Protein AF-E2AQS5-F1 (afdb_monomer_lite)

Sequence (65 aa):
HSLMCKPTEAILTPKQLFDWGRSAMKTIETFFYSQTEHDRCQRFLNRRFKDAPAVPEILKNHSFI

Structure (mmCIF, N/CA/C/O backbone):
data_AF-E2AQS5-F1
#
_entry.id   AF-E2AQS5-F1
#
loop_
_atom_site.group_PDB
_atom_site.id
_atom_site.type_symbol
_atom_site.label_atom_id
_atom_site.label_alt_id
_atom_site.label_comp_id
_atom_site.label_asym_id
_atom_site.label_entity_id
_atom_site.label_seq_id
_atom_site.pdbx_PDB_ins_code
_atom_site.Cartn_x
_atom_site.Cartn_y
_atom_site.Cartn_z
_atom_site.occupancy
_atom_site.B_iso_or_equiv
_at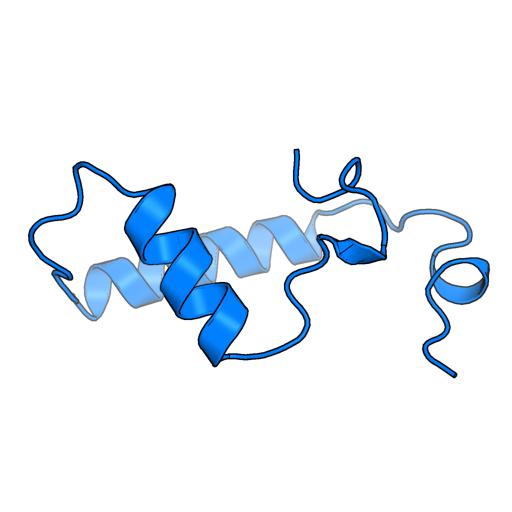om_site.auth_seq_id
_atom_site.auth_comp_id
_atom_site.auth_asym_id
_atom_site.auth_atom_id
_atom_site.pdbx_PDB_model_num
ATOM 1 N N . HIS A 1 1 ? 4.601 11.114 -5.166 1.00 43.12 1 HIS A N 1
ATOM 2 C CA . HIS A 1 1 ? 5.698 11.466 -4.240 1.00 43.12 1 HIS A CA 1
ATOM 3 C C . HIS A 1 1 ? 6.660 10.314 -3.958 1.00 43.12 1 HIS A C 1
ATOM 5 O O . HIS A 1 1 ? 7.843 10.542 -4.126 1.00 43.12 1 HIS A O 1
ATOM 11 N N . SER A 1 2 ? 6.215 9.091 -3.630 1.00 46.25 2 SER A N 1
ATOM 12 C CA . SER A 1 2 ? 7.144 7.971 -3.346 1.00 46.25 2 SER A CA 1
ATOM 13 C C . SER A 1 2 ? 8.084 7.593 -4.511 1.00 46.25 2 SER A C 1
ATOM 15 O O . SER A 1 2 ? 9.269 7.403 -4.278 1.00 46.25 2 SER A O 1
ATOM 17 N N . LEU A 1 3 ? 7.605 7.580 -5.763 1.00 48.47 3 LEU A N 1
ATOM 18 C CA . LEU A 1 3 ? 8.419 7.225 -6.946 1.00 48.47 3 LEU A CA 1
ATOM 19 C C . LEU A 1 3 ? 9.418 8.312 -7.398 1.00 48.47 3 LEU A C 1
ATOM 21 O O . LEU A 1 3 ? 10.177 8.084 -8.329 1.00 48.47 3 LEU A O 1
ATOM 25 N N . MET A 1 4 ? 9.392 9.496 -6.775 1.00 56.25 4 MET A N 1
ATOM 26 C CA . MET A 1 4 ? 10.251 10.645 -7.116 1.00 56.25 4 MET A CA 1
ATOM 27 C C . MET A 1 4 ? 11.219 11.000 -5.974 1.00 56.25 4 MET A C 1
ATOM 29 O O . MET A 1 4 ? 11.936 11.994 -6.064 1.00 56.25 4 MET A O 1
ATOM 33 N N . CYS A 1 5 ? 11.209 10.236 -4.876 1.00 57.88 5 CYS A N 1
ATOM 34 C CA . CYS A 1 5 ? 12.141 10.437 -3.771 1.00 57.88 5 CYS A CA 1
ATOM 35 C C . CYS A 1 5 ? 13.541 9.973 -4.168 1.00 57.88 5 CYS A C 1
ATOM 37 O O . CYS A 1 5 ? 13.706 9.006 -4.916 1.00 57.88 5 CYS A O 1
ATOM 39 N N . LYS A 1 6 ? 14.561 10.658 -3.644 1.00 66.06 6 LYS A N 1
ATOM 40 C CA . LYS A 1 6 ? 15.950 10.233 -3.835 1.00 66.06 6 LYS A CA 1
ATOM 41 C C . LYS A 1 6 ? 16.127 8.828 -3.239 1.00 66.06 6 LYS A C 1
ATOM 43 O O . LYS A 1 6 ? 15.509 8.541 -2.215 1.00 66.06 6 LYS A O 1
ATOM 48 N N . PRO A 1 7 ? 17.000 7.970 -3.797 1.00 63.97 7 PRO A N 1
ATOM 49 C CA . PRO A 1 7 ? 17.242 6.628 -3.254 1.00 63.97 7 PRO A CA 1
ATOM 50 C C . PRO A 1 7 ? 17.616 6.627 -1.762 1.00 63.97 7 PRO A C 1
ATOM 52 O O . PRO A 1 7 ? 17.248 5.720 -1.025 1.00 63.97 7 PRO A O 1
ATOM 55 N N . THR A 1 8 ? 18.284 7.685 -1.296 1.00 69.38 8 THR A N 1
ATOM 56 C CA . THR A 1 8 ? 18.656 7.906 0.112 1.00 69.38 8 THR A CA 1
ATOM 57 C C . THR A 1 8 ? 17.471 8.168 1.045 1.00 69.38 8 THR A C 1
ATOM 59 O O . THR A 1 8 ? 17.611 8.067 2.258 1.00 69.38 8 THR A O 1
ATOM 62 N N . GLU A 1 9 ? 16.315 8.529 0.494 1.00 66.06 9 GLU A N 1
ATOM 63 C CA . GLU A 1 9 ? 15.065 8.816 1.208 1.00 66.06 9 GLU A CA 1
ATOM 64 C C . GLU A 1 9 ? 14.033 7.694 1.013 1.00 66.06 9 GLU A C 1
ATOM 66 O O . GLU A 1 9 ? 12.880 7.818 1.430 1.00 66.06 9 GLU A O 1
ATOM 71 N N . ALA A 1 10 ? 14.429 6.598 0.359 1.00 68.94 10 ALA A N 1
ATOM 72 C CA . ALA A 1 10 ? 13.562 5.454 0.163 1.00 68.94 10 ALA A CA 1
ATOM 73 C C . ALA A 1 10 ? 13.217 4.804 1.511 1.0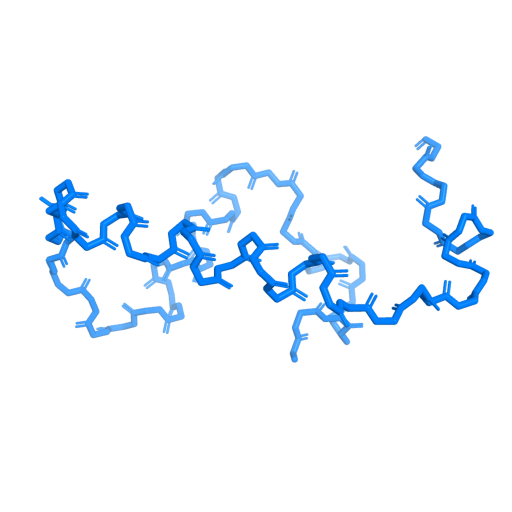0 68.94 10 ALA A C 1
ATOM 75 O O . ALA A 1 10 ? 14.054 4.636 2.402 1.00 68.94 10 ALA A O 1
ATOM 76 N N . ILE A 1 11 ? 11.955 4.408 1.647 1.00 72.50 11 ILE A N 1
ATOM 77 C CA . ILE A 1 11 ? 11.467 3.662 2.801 1.00 72.50 11 ILE A CA 1
ATOM 78 C C . ILE A 1 11 ? 11.846 2.197 2.587 1.00 72.50 11 ILE A C 1
ATOM 80 O O . ILE A 1 11 ? 11.121 1.454 1.929 1.00 72.50 11 ILE A O 1
ATOM 84 N N . LEU A 1 12 ? 13.010 1.802 3.101 1.00 76.44 12 LEU A N 1
ATOM 85 C CA . LEU A 1 12 ? 13.582 0.470 2.871 1.00 76.44 12 LEU A CA 1
ATOM 86 C C . LEU A 1 12 ? 13.397 -0.476 4.061 1.00 76.44 12 LEU A C 1
ATOM 88 O O . LEU A 1 12 ? 13.558 -1.684 3.923 1.00 76.44 12 LEU A O 1
ATOM 92 N N . THR A 1 13 ? 13.052 0.058 5.234 1.00 77.50 13 THR A N 1
ATOM 93 C CA . THR A 1 13 ? 12.891 -0.724 6.465 1.00 77.50 13 THR A CA 1
ATOM 94 C C . THR A 1 13 ? 11.526 -0.496 7.116 1.00 77.50 13 THR A C 1
ATOM 96 O O . THR A 1 13 ? 10.964 0.600 7.010 1.00 77.50 13 THR A O 1
ATOM 99 N N . PRO A 1 14 ? 11.005 -1.482 7.876 1.00 73.94 14 PRO A N 1
ATOM 100 C CA . PRO A 1 14 ? 9.764 -1.320 8.637 1.00 73.94 14 PRO A CA 1
ATOM 101 C C . PRO A 1 14 ? 9.786 -0.116 9.590 1.00 73.94 14 PRO A C 1
ATOM 103 O O . PRO A 1 14 ? 8.780 0.573 9.739 1.00 73.94 14 PRO A O 1
ATOM 106 N N . LYS A 1 15 ? 10.945 0.189 10.191 1.00 76.81 15 LYS A N 1
ATOM 107 C CA . LYS A 1 15 ? 11.117 1.359 11.064 1.00 76.81 15 LYS A CA 1
ATOM 108 C C . LYS A 1 15 ? 10.953 2.670 10.294 1.00 76.81 15 LYS A C 1
ATOM 110 O O . LYS A 1 15 ? 10.219 3.546 10.737 1.00 76.81 15 LYS A O 1
ATOM 115 N N . GLN A 1 16 ? 11.598 2.796 9.134 1.00 77.25 16 GLN A N 1
ATOM 116 C CA . GLN A 1 16 ? 11.442 3.976 8.278 1.00 77.25 16 GLN A CA 1
ATOM 117 C C . GLN A 1 16 ? 9.999 4.132 7.791 1.00 77.25 16 GLN A C 1
ATOM 119 O O . GLN A 1 16 ? 9.514 5.256 7.697 1.00 77.25 16 GLN A O 1
ATOM 124 N N . LEU A 1 17 ? 9.301 3.022 7.523 1.00 78.06 17 LEU A N 1
ATOM 125 C CA . LEU A 1 17 ? 7.893 3.046 7.128 1.00 78.06 17 LEU A CA 1
ATOM 126 C C . LEU A 1 17 ? 7.009 3.567 8.258 1.00 78.06 17 LEU A C 1
ATOM 128 O O . LEU A 1 17 ? 6.149 4.412 8.021 1.00 78.06 17 LEU A O 1
ATOM 132 N N . PHE A 1 18 ? 7.250 3.096 9.480 1.00 77.12 18 PHE A N 1
ATOM 133 C CA . PHE A 1 18 ? 6.543 3.566 10.664 1.00 77.12 18 PHE A CA 1
ATOM 134 C C . PHE A 1 18 ? 6.806 5.054 10.931 1.00 77.12 18 PHE A C 1
ATOM 136 O O . PHE A 1 18 ? 5.863 5.823 11.103 1.00 77.12 18 PHE A O 1
ATOM 143 N N . ASP A 1 19 ? 8.072 5.478 10.907 1.00 79.94 19 ASP A N 1
ATOM 144 C CA . ASP A 1 19 ? 8.466 6.867 11.160 1.00 79.94 19 ASP A CA 1
ATOM 145 C C . ASP A 1 19 ? 7.904 7.821 10.090 1.00 79.94 19 ASP A C 1
ATOM 147 O O . ASP A 1 19 ? 7.369 8.887 10.418 1.00 79.94 19 ASP A O 1
ATOM 151 N N . TRP A 1 20 ? 7.961 7.421 8.813 1.00 81.06 20 TRP A N 1
ATOM 152 C CA . TRP A 1 20 ? 7.333 8.155 7.715 1.00 81.06 20 TRP A CA 1
ATOM 153 C C . TRP A 1 20 ? 5.815 8.210 7.877 1.00 81.06 20 TRP A C 1
ATOM 155 O O . TRP A 1 20 ? 5.240 9.292 7.790 1.00 81.06 20 TRP A O 1
ATOM 165 N N . GLY A 1 21 ? 5.174 7.075 8.165 1.00 77.56 21 GLY A N 1
ATOM 166 C CA . GLY A 1 21 ? 3.731 6.985 8.370 1.00 77.56 21 GLY A CA 1
ATOM 167 C C . GLY A 1 21 ? 3.269 7.908 9.492 1.00 77.56 21 GLY A C 1
ATOM 168 O O . GLY A 1 21 ? 2.355 8.698 9.290 1.00 77.56 21 GLY A O 1
ATOM 169 N N . ARG A 1 22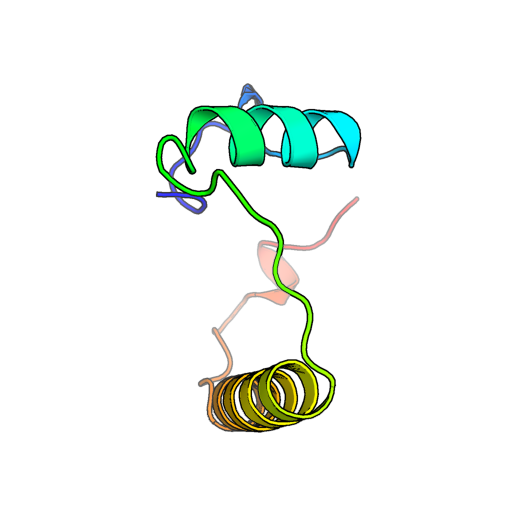 ? 3.969 7.904 10.630 1.00 75.56 22 ARG A N 1
ATOM 170 C CA . ARG A 1 22 ? 3.695 8.794 11.767 1.00 75.56 22 ARG A CA 1
ATOM 171 C C . ARG A 1 22 ? 3.849 10.278 11.412 1.00 75.56 22 ARG A C 1
ATOM 173 O O . ARG A 1 22 ? 3.082 11.103 11.892 1.00 75.56 22 ARG A O 1
ATOM 180 N N . SER A 1 23 ? 4.839 10.629 10.590 1.00 76.56 23 SER A N 1
ATOM 181 C CA . SER A 1 23 ? 5.097 12.015 10.165 1.00 76.56 23 SER A CA 1
ATOM 182 C C . SER A 1 23 ? 4.114 12.511 9.095 1.00 76.56 23 SER A C 1
ATOM 184 O O . SER A 1 23 ? 3.686 13.667 9.123 1.00 76.56 23 SER A O 1
ATOM 186 N N . ALA A 1 24 ? 3.754 11.643 8.148 1.00 75.81 24 AL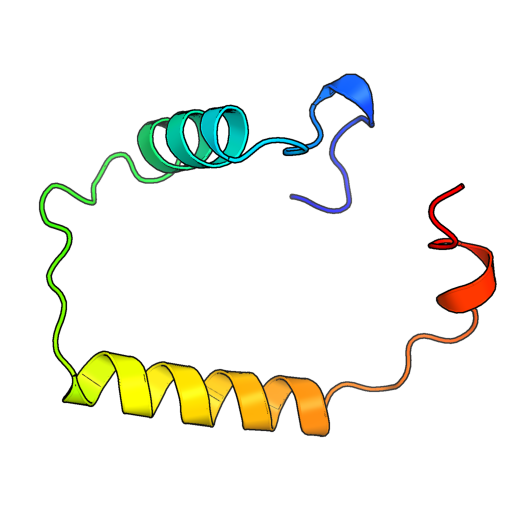A A N 1
ATOM 187 C CA . ALA A 1 24 ? 2.872 11.956 7.027 1.00 75.81 24 ALA A CA 1
ATOM 188 C C . ALA A 1 24 ? 1.390 11.932 7.431 1.00 75.81 24 ALA A C 1
ATOM 190 O O . ALA A 1 24 ? 0.608 12.758 6.963 1.00 75.81 24 ALA A O 1
ATOM 191 N N . MET A 1 25 ? 1.008 11.027 8.332 1.00 71.44 25 MET A N 1
ATOM 192 C CA . MET A 1 25 ? -0.365 10.842 8.805 1.00 71.44 25 MET A CA 1
ATOM 193 C C . MET A 1 25 ? -0.616 11.657 10.084 1.00 71.44 25 MET A C 1
ATOM 195 O O . MET A 1 25 ? -1.002 11.107 11.112 1.00 71.44 25 MET A O 1
ATOM 199 N N . LYS A 1 26 ? -0.395 12.979 10.032 1.00 65.19 26 LYS A N 1
ATOM 200 C CA . LYS A 1 26 ? -0.501 13.881 11.203 1.00 65.19 26 LYS A CA 1
ATOM 201 C C . LYS A 1 26 ? -1.880 13.895 11.882 1.00 65.19 26 LYS A C 1
ATOM 203 O O . LYS A 1 26 ? -1.988 14.385 12.997 1.00 65.19 26 LYS A O 1
ATOM 208 N N . THR A 1 27 ? -2.913 13.393 11.210 1.00 61.12 27 THR A N 1
ATOM 209 C CA . THR A 1 27 ? -4.313 13.379 11.661 1.00 61.12 27 THR A CA 1
ATOM 210 C C . THR A 1 27 ? -4.856 11.987 11.983 1.00 61.12 27 THR A C 1
ATOM 212 O O . THR A 1 27 ? -6.014 11.874 12.379 1.00 61.12 27 THR A O 1
ATOM 215 N N . ILE A 1 28 ? -4.067 10.915 11.834 1.00 62.66 28 ILE A N 1
ATOM 216 C CA . ILE A 1 28 ? -4.514 9.574 12.236 1.00 62.66 28 ILE A CA 1
ATOM 217 C C . ILE A 1 28 ? -4.178 9.383 13.715 1.00 62.66 28 ILE A C 1
ATOM 219 O O . ILE A 1 28 ? -3.120 8.875 14.074 1.00 62.66 28 ILE A O 1
ATOM 223 N N . GLU A 1 29 ? -5.089 9.822 14.578 1.00 60.31 29 GLU A N 1
ATOM 224 C CA . GLU A 1 29 ? -4.987 9.640 16.034 1.00 60.31 29 GLU A CA 1
ATOM 225 C C . GLU A 1 29 ? -5.421 8.235 16.476 1.00 60.31 29 GLU A C 1
ATOM 227 O O . GLU A 1 29 ? -5.084 7.779 17.567 1.00 60.31 29 GLU A O 1
ATOM 232 N N . THR A 1 30 ? -6.145 7.515 15.617 1.00 56.88 30 THR A N 1
ATOM 233 C CA . THR A 1 30 ? -6.644 6.166 15.885 1.00 56.88 30 THR A CA 1
ATOM 234 C C . THR A 1 30 ? -6.450 5.269 14.671 1.00 56.88 30 THR A C 1
ATOM 236 O O . THR A 1 30 ? -7.008 5.494 13.599 1.00 56.88 30 THR A O 1
ATOM 239 N N . PHE A 1 31 ? -5.685 4.196 14.857 1.00 58.91 31 PHE A N 1
ATOM 240 C CA . PHE A 1 31 ? -5.715 3.050 13.957 1.00 58.91 31 PHE A CA 1
ATOM 241 C C . PHE A 1 31 ? -6.977 2.243 14.275 1.00 58.91 31 PHE A C 1
ATOM 243 O O . PHE A 1 31 ? -6.936 1.289 15.048 1.00 58.91 31 PHE A O 1
ATOM 250 N N . PHE A 1 32 ? -8.123 2.662 13.739 1.00 64.56 32 PHE A N 1
ATOM 251 C CA . PHE A 1 32 ? -9.322 1.835 13.799 1.00 64.56 32 PHE A CA 1
ATOM 252 C C . PHE A 1 32 ? -9.185 0.707 12.777 1.00 64.56 32 PHE A C 1
ATOM 254 O O . PHE A 1 32 ? -9.073 0.946 11.575 1.00 64.56 32 PHE A O 1
ATOM 261 N N . TYR A 1 33 ? -9.149 -0.527 13.271 1.00 70.81 33 TYR A N 1
ATOM 262 C CA . TYR A 1 33 ? -9.173 -1.719 12.440 1.00 70.81 33 TYR A CA 1
ATOM 263 C C . TYR A 1 33 ? -10.555 -2.359 12.529 1.00 70.81 33 TYR A C 1
ATOM 265 O O . TYR A 1 33 ? -10.968 -2.836 13.585 1.00 70.81 33 TYR A O 1
ATOM 273 N N . SER A 1 34 ? -11.249 -2.402 11.397 1.00 84.31 34 SER A N 1
ATOM 274 C CA . SER A 1 34 ? -12.451 -3.203 11.200 1.00 84.31 34 SER A CA 1
ATOM 275 C C . SER A 1 34 ? -12.154 -4.273 10.163 1.00 84.31 34 SER A C 1
ATOM 277 O O . SER A 1 34 ? -11.683 -3.962 9.067 1.00 84.31 34 SER A O 1
ATOM 279 N N . GLN A 1 35 ? -12.474 -5.530 10.477 1.00 86.88 35 GLN A N 1
ATOM 280 C CA . GLN A 1 35 ? -12.318 -6.631 9.523 1.00 86.88 35 GLN A CA 1
ATOM 281 C C . GLN A 1 35 ? -13.102 -6.358 8.230 1.00 86.88 35 GLN A C 1
ATOM 283 O O . GLN A 1 35 ? -12.606 -6.587 7.132 1.00 86.88 35 GLN A O 1
ATOM 288 N N . THR A 1 36 ? -14.295 -5.771 8.344 1.00 90.94 36 THR A N 1
ATOM 289 C CA . THR A 1 36 ? -15.131 -5.414 7.193 1.00 90.94 36 THR A CA 1
ATOM 290 C C . THR A 1 36 ? -14.466 -4.367 6.297 1.00 90.94 36 THR A C 1
ATOM 292 O O . THR A 1 36 ? -14.522 -4.472 5.068 1.00 90.94 36 THR A O 1
ATOM 295 N N . GLU A 1 37 ? -13.832 -3.350 6.888 1.00 82.75 37 GLU A N 1
ATOM 296 C CA . GLU A 1 37 ? -13.108 -2.319 6.133 1.00 82.75 37 GLU A CA 1
ATOM 297 C C . GLU A 1 37 ? -11.827 -2.874 5.518 1.00 82.75 37 GLU A C 1
ATOM 299 O O . GLU A 1 37 ? -11.534 -2.583 4.357 1.00 82.75 37 GLU A O 1
ATOM 304 N N . HIS A 1 38 ? -11.114 -3.729 6.254 1.00 85.38 38 HIS A N 1
ATOM 305 C CA . HIS A 1 38 ? -9.948 -4.443 5.754 1.00 85.38 38 HIS A CA 1
ATOM 306 C C . HIS A 1 38 ? -10.295 -5.262 4.507 1.00 85.38 38 HIS A C 1
ATOM 308 O O . HIS A 1 38 ? -9.705 -5.039 3.449 1.00 85.38 38 HIS A O 1
ATOM 314 N N . ASP A 1 39 ? -11.312 -6.121 4.582 1.00 91.56 39 ASP A N 1
ATOM 315 C CA . ASP A 1 39 ? -11.736 -6.969 3.466 1.00 91.56 39 ASP A CA 1
ATOM 316 C C . ASP A 1 39 ? -12.201 -6.134 2.261 1.00 91.56 39 ASP A C 1
ATOM 318 O O . ASP A 1 39 ? -11.949 -6.479 1.100 1.00 91.56 39 ASP A O 1
ATOM 322 N N . ARG A 1 40 ? -12.883 -5.005 2.510 1.00 90.94 40 ARG A N 1
ATOM 323 C CA . ARG A 1 40 ? -13.293 -4.063 1.458 1.00 90.94 40 ARG A CA 1
ATOM 324 C C . ARG A 1 40 ? -12.079 -3.445 0.765 1.00 90.94 40 ARG A C 1
ATOM 326 O O . ARG A 1 40 ? -12.029 -3.447 -0.469 1.00 90.94 40 ARG A O 1
ATOM 333 N N . CYS A 1 41 ? -11.118 -2.937 1.532 1.00 85.88 41 CYS A N 1
ATOM 334 C CA . CYS A 1 41 ? -9.882 -2.357 1.013 1.00 85.88 41 CYS A CA 1
ATOM 335 C C . CYS A 1 41 ? -9.051 -3.400 0.260 1.00 85.88 41 CYS A C 1
ATOM 337 O O . CYS A 1 41 ? -8.581 -3.121 -0.841 1.00 85.88 41 CYS A O 1
ATOM 339 N N . GLN A 1 42 ? -8.943 -4.619 0.787 1.00 89.12 42 GLN A N 1
ATOM 340 C CA . GLN A 1 42 ? -8.229 -5.718 0.146 1.00 89.12 42 GLN A CA 1
ATOM 341 C C . GLN A 1 42 ? -8.840 -6.062 -1.219 1.00 89.12 42 GLN A C 1
ATOM 343 O O . GLN A 1 42 ? -8.120 -6.124 -2.216 1.00 89.12 42 GLN A O 1
ATOM 348 N N . ARG A 1 43 ? -10.170 -6.215 -1.307 1.00 93.06 43 ARG A N 1
ATOM 349 C CA . ARG A 1 43 ? -10.860 -6.454 -2.590 1.00 93.06 43 ARG A CA 1
ATOM 350 C C . ARG A 1 43 ? -10.640 -5.315 -3.588 1.00 93.06 43 ARG A C 1
ATOM 352 O O . ARG A 1 43 ? -10.380 -5.579 -4.762 1.00 93.06 43 ARG A O 1
ATOM 359 N N . PHE A 1 44 ? -10.728 -4.066 -3.131 1.00 89.81 44 PHE A N 1
ATOM 360 C CA . PHE A 1 44 ? -10.493 -2.886 -3.965 1.00 89.81 44 PHE A CA 1
ATOM 361 C C . PHE A 1 44 ? -9.065 -2.855 -4.530 1.00 89.81 44 PHE A C 1
ATOM 363 O O . PHE A 1 44 ? -8.886 -2.687 -5.738 1.00 89.81 44 PHE A O 1
ATOM 370 N N . LEU A 1 45 ? -8.059 -3.061 -3.676 1.00 86.75 45 LEU A N 1
ATOM 371 C CA . LEU A 1 45 ? -6.653 -3.065 -4.076 1.00 86.75 45 LEU A CA 1
ATOM 372 C C . LEU A 1 45 ? -6.346 -4.227 -5.023 1.00 86.75 45 LEU A C 1
ATOM 374 O O . LEU A 1 45 ? -5.757 -3.994 -6.074 1.00 86.75 45 LEU A O 1
ATOM 378 N N . ASN A 1 46 ? -6.806 -5.443 -4.715 1.00 90.38 46 ASN A N 1
ATOM 379 C CA . ASN A 1 46 ? -6.603 -6.613 -5.575 1.00 90.38 46 ASN A CA 1
ATOM 380 C C . ASN A 1 46 ? -7.181 -6.405 -6.976 1.00 90.38 46 ASN A C 1
ATOM 382 O O . ASN A 1 46 ? -6.529 -6.730 -7.967 1.00 90.38 46 ASN A O 1
ATOM 386 N N . ARG A 1 47 ? -8.383 -5.824 -7.073 1.00 90.56 47 ARG A N 1
ATOM 387 C CA . ARG A 1 47 ? -8.971 -5.469 -8.367 1.00 90.56 47 ARG A CA 1
ATOM 388 C C . ARG A 1 47 ? -8.106 -4.452 -9.105 1.00 90.56 47 ARG A C 1
ATOM 390 O O . ARG A 1 47 ? -7.786 -4.662 -10.266 1.00 90.56 47 ARG A O 1
ATOM 397 N N . ARG A 1 48 ? -7.676 -3.388 -8.424 1.00 82.69 48 ARG A N 1
ATOM 398 C CA . ARG A 1 48 ? -6.833 -2.350 -9.028 1.00 82.69 48 ARG A CA 1
ATOM 399 C C . ARG A 1 48 ? -5.490 -2.895 -9.515 1.00 82.69 48 ARG A C 1
ATOM 401 O O . ARG A 1 48 ? -5.035 -2.475 -10.568 1.00 82.69 48 ARG A O 1
ATOM 408 N N . PHE A 1 49 ? -4.872 -3.813 -8.772 1.00 80.69 49 PHE A N 1
ATOM 409 C CA . PHE A 1 49 ? -3.639 -4.485 -9.189 1.00 80.69 49 PHE A CA 1
ATOM 410 C C . PHE A 1 49 ? -3.860 -5.398 -10.392 1.00 80.69 49 PHE A C 1
ATOM 412 O O . PHE A 1 49 ? -3.041 -5.398 -11.303 1.00 80.69 49 PHE A O 1
ATOM 419 N N . LYS A 1 50 ? -4.968 -6.145 -10.418 1.00 83.31 50 LYS A N 1
ATOM 420 C CA . LYS A 1 50 ? -5.326 -6.990 -11.561 1.00 83.31 50 LYS A CA 1
ATOM 421 C C . LYS A 1 50 ? -5.582 -6.167 -12.827 1.00 83.31 50 LYS A C 1
ATOM 423 O O . LYS A 1 50 ? -5.182 -6.581 -13.908 1.00 83.31 50 LYS A O 1
ATOM 428 N N . ASP A 1 51 ? -6.236 -5.021 -12.673 1.00 84.31 51 ASP A N 1
ATOM 429 C CA . ASP A 1 51 ? -6.594 -4.121 -13.772 1.00 84.31 51 ASP A CA 1
ATOM 430 C C . ASP A 1 51 ? -5.436 -3.173 -14.152 1.00 84.31 51 ASP A C 1
ATOM 432 O O . ASP A 1 51 ? -5.544 -2.415 -15.117 1.00 84.31 51 ASP A O 1
ATOM 436 N N . ALA A 1 52 ? -4.332 -3.175 -13.393 1.00 81.19 52 ALA A N 1
ATOM 437 C CA . ALA A 1 52 ? -3.200 -2.304 -13.662 1.00 81.19 52 ALA A CA 1
ATOM 438 C C . ALA A 1 52 ? -2.514 -2.728 -14.971 1.00 81.19 52 ALA A C 1
ATOM 440 O O . ALA A 1 52 ? -2.183 -3.905 -15.137 1.00 81.19 52 ALA A O 1
ATOM 441 N N . PRO A 1 53 ? -2.259 -1.788 -15.899 1.00 78.81 53 PRO A N 1
ATOM 442 C CA . PRO A 1 53 ? -1.510 -2.105 -17.102 1.00 78.81 53 PRO A CA 1
ATOM 443 C C . PRO A 1 53 ? -0.107 -2.573 -16.715 1.00 78.81 53 PRO A C 1
ATOM 445 O O . PRO A 1 53 ? 0.534 -1.991 -15.835 1.00 78.81 53 PRO A O 1
ATOM 448 N N . ALA A 1 54 ? 0.377 -3.615 -17.389 1.00 72.81 54 ALA A N 1
ATOM 449 C CA . ALA A 1 54 ? 1.760 -4.036 -17.249 1.00 72.81 54 ALA A CA 1
ATOM 450 C C . ALA A 1 54 ? 2.658 -2.857 -17.635 1.00 72.81 54 ALA A C 1
ATOM 452 O O . ALA A 1 54 ? 2.610 -2.380 -18.769 1.00 72.81 54 ALA A O 1
ATOM 453 N N . VAL A 1 55 ? 3.450 -2.364 -16.684 1.00 67.94 55 VAL A N 1
ATOM 454 C CA . VAL A 1 55 ? 4.442 -1.332 -16.975 1.00 67.94 55 VAL A CA 1
ATOM 455 C C . VAL A 1 55 ? 5.508 -1.989 -17.855 1.00 67.94 55 VAL A C 1
ATOM 457 O O . VAL A 1 55 ? 6.159 -2.938 -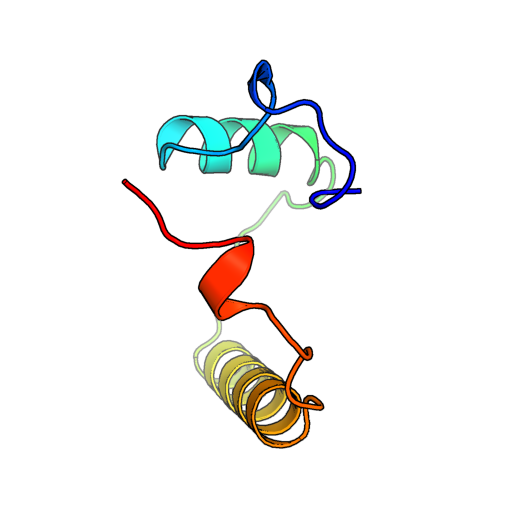17.398 1.00 67.94 55 VAL A O 1
ATOM 460 N N . PRO A 1 56 ? 5.684 -1.542 -19.112 1.00 64.62 56 PRO A N 1
ATOM 461 C CA . PRO A 1 56 ? 6.725 -2.084 -19.966 1.00 64.62 56 PRO A CA 1
ATOM 462 C C . PRO A 1 56 ? 8.077 -1.895 -19.275 1.00 64.62 56 PRO A C 1
ATOM 464 O O . PRO A 1 56 ? 8.327 -0.861 -18.664 1.00 64.62 56 PRO A O 1
ATOM 467 N N . GLU A 1 57 ? 8.948 -2.898 -19.361 1.00 61.56 57 GLU A N 1
ATOM 468 C CA . GLU A 1 57 ? 10.321 -2.839 -18.835 1.00 61.56 57 GLU A CA 1
ATOM 469 C C . GLU A 1 57 ? 10.478 -2.777 -17.305 1.00 61.56 57 GLU A C 1
ATOM 471 O O . GLU A 1 57 ? 11.590 -2.565 -16.819 1.00 61.56 57 GLU A O 1
ATOM 476 N N . ILE A 1 58 ? 9.429 -3.049 -16.517 1.00 58.91 58 ILE A N 1
ATOM 477 C CA . ILE A 1 58 ? 9.546 -3.036 -15.046 1.00 58.91 58 ILE A CA 1
ATOM 478 C C . ILE A 1 58 ? 10.626 -4.008 -14.531 1.00 58.91 58 ILE A C 1
ATOM 480 O O . ILE A 1 58 ? 11.355 -3.682 -13.601 1.00 58.91 58 ILE A O 1
ATOM 484 N N . LEU A 1 59 ? 10.804 -5.156 -15.199 1.00 54.47 59 LEU A N 1
ATOM 485 C CA . LEU A 1 59 ? 11.848 -6.143 -14.889 1.00 54.47 59 LEU A CA 1
ATOM 486 C C . LEU A 1 59 ? 13.274 -5.637 -15.167 1.00 54.47 59 LEU A C 1
ATOM 488 O O . LEU A 1 59 ? 14.201 -6.103 -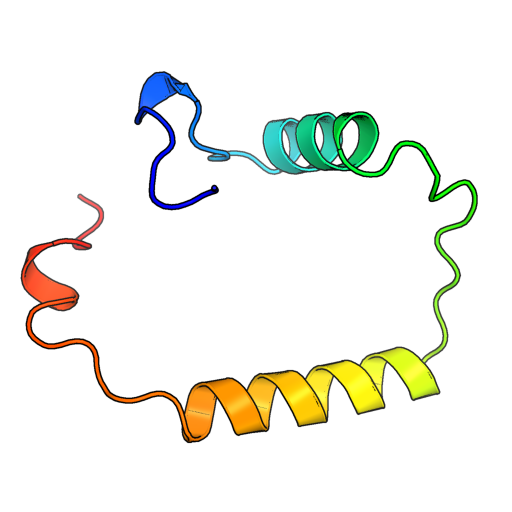14.515 1.00 54.47 59 LEU A O 1
ATOM 492 N N . LYS A 1 60 ? 13.462 -4.697 -16.106 1.00 53.19 60 LYS A N 1
ATOM 493 C CA . LYS A 1 60 ? 14.781 -4.107 -16.399 1.00 53.19 60 LYS A CA 1
ATOM 494 C C . LYS A 1 60 ? 15.166 -3.027 -15.384 1.00 53.19 60 LYS A C 1
ATOM 496 O O . LYS A 1 60 ? 16.345 -2.860 -15.104 1.00 53.19 60 LYS A O 1
ATOM 501 N N . ASN A 1 61 ? 14.178 -2.309 -14.842 1.00 51.66 61 ASN A N 1
ATOM 502 C CA . ASN A 1 61 ? 14.403 -1.141 -13.980 1.00 51.66 61 ASN A CA 1
ATOM 503 C C . ASN A 1 61 ? 14.220 -1.426 -12.477 1.00 51.66 61 ASN A C 1
ATOM 505 O O . ASN A 1 61 ? 14.653 -0.625 -11.653 1.00 51.66 61 ASN A O 1
ATOM 509 N N . HIS A 1 62 ? 13.589 -2.547 -12.110 1.00 51.12 62 HIS A N 1
ATOM 510 C CA . HIS A 1 62 ? 13.320 -2.941 -10.719 1.00 51.12 62 HIS A CA 1
ATOM 511 C C . HIS A 1 62 ? 13.867 -4.330 -10.360 1.00 51.12 62 HIS A C 1
ATOM 513 O O . HIS A 1 62 ? 13.357 -4.981 -9.446 1.00 51.12 62 HIS A O 1
ATOM 519 N N . SER A 1 63 ? 14.906 -4.806 -11.050 1.00 39.62 63 SER A N 1
ATOM 520 C CA . SER A 1 63 ? 15.708 -5.906 -10.518 1.00 39.62 63 SER A CA 1
ATOM 521 C C . SER A 1 63 ? 16.404 -5.416 -9.246 1.00 39.62 63 SER A C 1
ATOM 523 O O . SER A 1 63 ? 17.363 -4.649 -9.316 1.00 39.62 63 SER A O 1
ATOM 525 N N . PHE A 1 64 ? 15.896 -5.826 -8.084 1.00 48.84 64 PHE A N 1
ATOM 526 C CA . PHE A 1 64 ? 16.675 -5.786 -6.853 1.00 48.84 64 PHE A CA 1
ATOM 527 C C . PHE A 1 64 ? 17.866 -6.734 -7.048 1.00 48.84 64 PHE A C 1
ATOM 529 O O . PHE A 1 64 ? 17.661 -7.930 -7.262 1.00 48.84 64 PHE A O 1
ATOM 536 N N . ILE A 1 65 ? 19.078 -6.174 -7.054 1.00 41.88 65 ILE A N 1
ATOM 537 C CA . ILE A 1 65 ? 20.324 -6.913 -6.814 1.00 41.88 65 ILE A CA 1
ATOM 538 C C . ILE A 1 65 ? 20.523 -6.971 -5.303 1.00 41.88 65 ILE A C 1
ATOM 540 O O . ILE A 1 65 ? 20.324 -5.911 -4.663 1.00 41.88 65 ILE A O 1
#

pLDDT: mean 71.24, std 13.99, range [39.62, 93.06]

Radius of gyration: 15.67 Å; chains: 1; bounding box: 36×21×36 Å

Organism: Camponotus floridanus (NCBI:txid104421)

Foldseek 3Di:
DQVPDDPVLHQPDPVSVVVCCCVVCVPCPDPDDDPVVVVVVVVVVVVCVVPDPDDPCCVVVPPDD

Secondary structure (DSSP, 8-state):
-GGGS-GGG---SHHHHHHHHHHH-TT-------HHHHHHHHHHHHHHHHTSPPPTTHHHH----